Protein AF-A0A914INT1-F1 (afdb_monomer_lite)

Sequence (136 aa):
SSFSVGFLHENLLENDQFYKEHLGKRVIKNFSSKNISEGKGFLSYVYRCVFTFNDCPDEYSVILKVPTRQCLDEAQNKADNFDFDLNDESFERLHEYESYFYNTIAPLLDIKLPKVYKTMPWIINQKEGCILMEDL

Radius of gyration: 16.31 Å; chains: 1; bounding box: 46×32×41 Å

Secondary structure (DSSP, 8-state):
----HHHHHHHHHHH-HHHHHHTTTSPEEEEEEEE--TTSS-SSEEEEEEEEETTEEEEEEEEEEE--HHHHHHHHHH-TT------HHHHHHHHHHHHHIIIIIGGG--S--PPEEEEE--BTTTB--EEEEE--

pLDDT: mean 88.39, std 11.59, range [53.22, 98.25]

Structure (mmCIF, N/CA/C/O backbone):
data_AF-A0A914INT1-F1
#
_entry.id   AF-A0A914INT1-F1
#
loop_
_atom_site.group_PDB
_atom_site.id
_atom_site.type_symbol
_atom_site.label_atom_id
_atom_site.label_alt_id
_atom_site.label_comp_id
_atom_site.label_asym_id
_atom_site.label_entity_id
_atom_site.label_seq_id
_atom_site.pdbx_PDB_ins_code
_atom_site.Cartn_x
_atom_site.Cartn_y
_atom_site.Cartn_z
_atom_site.occupancy
_atom_site.B_iso_or_equiv
_atom_site.auth_seq_id
_atom_site.auth_comp_id
_atom_site.auth_asym_id
_atom_site.auth_atom_id
_atom_site.pdbx_PDB_model_num
ATOM 1 N N . SER A 1 1 ? 6.726 10.931 -2.103 1.00 60.53 1 SER A N 1
ATOM 2 C CA . SER A 1 1 ? 5.754 9.844 -2.274 1.00 60.53 1 SER A CA 1
ATOM 3 C C . SER A 1 1 ? 4.388 10.459 -2.469 1.00 60.53 1 SER A C 1
ATOM 5 O O . SER A 1 1 ? 4.001 11.312 -1.672 1.00 60.53 1 SER A O 1
ATOM 7 N N . SER A 1 2 ? 3.690 10.052 -3.524 1.00 78.31 2 SER A N 1
ATOM 8 C CA . SER A 1 2 ? 2.296 10.422 -3.792 1.00 78.31 2 SER A CA 1
ATOM 9 C C . SER A 1 2 ? 1.297 9.726 -2.854 1.00 78.31 2 SER A C 1
ATOM 11 O O . SER A 1 2 ? 0.110 10.048 -2.872 1.00 78.31 2 SER A O 1
ATOM 13 N N . PHE A 1 3 ? 1.762 8.801 -2.008 1.00 92.62 3 PHE A N 1
ATOM 14 C CA . PHE A 1 3 ? 0.936 8.035 -1.078 1.00 92.62 3 PHE A CA 1
ATOM 15 C C . PHE A 1 3 ? 0.931 8.685 0.311 1.00 92.62 3 PHE A C 1
ATOM 17 O O . PHE A 1 3 ? 1.892 8.576 1.074 1.00 92.62 3 PHE A O 1
ATOM 24 N N . SER A 1 4 ? -0.155 9.391 0.630 1.00 94.31 4 SER A N 1
ATOM 25 C CA . SER A 1 4 ? -0.375 10.057 1.918 1.00 94.31 4 SER A CA 1
ATOM 26 C C . SER A 1 4 ? -1.198 9.198 2.888 1.00 94.31 4 SER A C 1
ATOM 28 O O . SER A 1 4 ? -1.796 8.193 2.506 1.00 94.31 4 SER A O 1
ATOM 30 N N . VAL A 1 5 ? -1.304 9.629 4.149 1.00 95.06 5 VAL A N 1
ATOM 31 C CA . VAL A 1 5 ? -2.239 9.021 5.117 1.00 95.06 5 VAL A CA 1
ATOM 32 C C . VAL A 1 5 ? -3.681 9.072 4.604 1.00 95.06 5 VAL A C 1
ATOM 34 O O . VAL A 1 5 ? -4.414 8.102 4.765 1.00 95.06 5 VAL A O 1
ATOM 37 N N . GLY A 1 6 ? -4.068 10.172 3.945 1.00 95.56 6 GLY A N 1
ATOM 38 C CA . GLY A 1 6 ? -5.387 10.319 3.324 1.00 95.56 6 GLY A CA 1
ATOM 39 C C . GLY A 1 6 ? -5.619 9.293 2.217 1.00 95.56 6 GLY A C 1
ATOM 40 O O . GLY A 1 6 ? -6.642 8.621 2.222 1.00 95.56 6 GLY A O 1
ATOM 41 N N . PHE A 1 7 ? -4.621 9.079 1.351 1.00 96.25 7 PHE A N 1
ATOM 42 C CA . PHE A 1 7 ? -4.681 8.040 0.320 1.00 96.25 7 PHE A CA 1
ATOM 43 C C . PHE A 1 7 ? -4.936 6.651 0.922 1.00 96.25 7 PHE A C 1
ATOM 45 O O . PHE A 1 7 ? -5.801 5.917 0.445 1.00 96.25 7 PHE A O 1
ATOM 52 N N . LEU A 1 8 ? -4.204 6.287 1.980 1.00 97.38 8 LEU A N 1
ATOM 53 C CA . LEU A 1 8 ? -4.401 5.004 2.656 1.00 97.38 8 LEU A CA 1
ATOM 54 C C . LEU A 1 8 ? -5.798 4.923 3.277 1.00 97.38 8 LEU A C 1
ATOM 56 O O . LEU A 1 8 ? -6.507 3.946 3.065 1.00 97.38 8 LEU A O 1
ATOM 60 N N . HIS A 1 9 ? -6.207 5.965 3.999 1.00 96.19 9 HIS A N 1
ATOM 61 C CA . HIS A 1 9 ? -7.505 6.037 4.659 1.00 96.19 9 HIS A CA 1
ATOM 62 C C . HIS A 1 9 ? -8.673 5.872 3.677 1.00 96.19 9 HIS A C 1
ATOM 64 O O . HIS A 1 9 ? -9.563 5.062 3.923 1.00 96.19 9 HIS A O 1
ATOM 70 N N . GLU A 1 10 ? -8.649 6.581 2.548 1.00 96.50 10 GLU A N 1
ATOM 71 C CA . GLU A 1 10 ? -9.683 6.509 1.511 1.00 96.50 10 GLU A CA 1
ATOM 72 C C . GLU A 1 10 ? -9.770 5.112 0.883 1.00 96.50 10 GLU A C 1
ATOM 74 O O . GLU A 1 10 ? -10.858 4.546 0.781 1.00 96.50 10 GLU A O 1
ATOM 79 N N . ASN A 1 11 ? -8.630 4.512 0.520 1.00 97.56 11 ASN A N 1
ATOM 80 C CA . ASN A 1 11 ? -8.630 3.181 -0.089 1.00 97.56 11 ASN A CA 1
ATOM 81 C C . ASN A 1 11 ? -9.035 2.087 0.911 1.00 97.56 11 ASN A C 1
ATOM 83 O O . ASN A 1 11 ? -9.696 1.128 0.514 1.00 97.56 11 ASN A O 1
ATOM 87 N N . LEU A 1 12 ? -8.691 2.223 2.196 1.00 97.56 12 LEU A N 1
ATOM 88 C CA . LEU A 1 12 ? -9.132 1.297 3.243 1.00 97.56 12 LEU A CA 1
ATOM 89 C C . LEU A 1 12 ? -10.625 1.448 3.548 1.00 97.56 12 LEU A C 1
ATOM 91 O O . LEU A 1 12 ? -11.316 0.450 3.708 1.00 97.56 12 LEU A O 1
ATOM 95 N N . LEU A 1 13 ? -11.152 2.675 3.563 1.00 96.75 13 LEU A N 1
ATOM 96 C CA . LEU A 1 13 ? -12.590 2.930 3.689 1.00 96.75 13 LEU A CA 1
ATOM 97 C C . LEU A 1 13 ? -13.412 2.288 2.566 1.00 96.75 13 LEU A C 1
ATOM 99 O O . LEU A 1 13 ? -14.539 1.843 2.798 1.00 96.75 13 LEU A O 1
ATOM 103 N N . GLU A 1 14 ? -12.873 2.282 1.350 1.00 97.12 14 GLU A N 1
ATOM 104 C CA . GLU A 1 14 ? -13.535 1.714 0.180 1.00 97.12 14 GLU A CA 1
ATOM 105 C C . GLU A 1 14 ? -13.416 0.182 0.137 1.00 97.12 14 GLU A C 1
ATOM 107 O O . GLU A 1 14 ? -14.411 -0.490 -0.139 1.00 97.12 14 GLU A O 1
ATOM 112 N N . ASN A 1 15 ? -12.236 -0.371 0.450 1.00 97.12 15 ASN A N 1
ATOM 113 C CA . ASN A 1 15 ? -11.888 -1.761 0.123 1.00 97.12 15 ASN A CA 1
ATOM 114 C C . ASN A 1 15 ? -11.672 -2.679 1.344 1.00 97.12 15 ASN A C 1
ATOM 116 O O . ASN A 1 15 ? -11.613 -3.905 1.191 1.00 97.12 15 ASN A O 1
ATOM 120 N N . ASP A 1 16 ? -11.588 -2.140 2.567 1.00 96.81 16 ASP A N 1
ATOM 121 C CA . ASP A 1 16 ? -11.542 -2.945 3.788 1.00 96.81 16 ASP A CA 1
ATOM 122 C C . ASP A 1 16 ? -12.802 -2.819 4.648 1.00 96.81 16 ASP A C 1
ATOM 124 O O . ASP A 1 16 ? -13.023 -1.822 5.332 1.00 96.81 16 ASP A O 1
ATOM 128 N N . GLN A 1 17 ? -13.616 -3.878 4.662 1.00 96.00 17 GLN A N 1
ATOM 129 C CA . GLN A 1 17 ? -14.864 -3.912 5.419 1.00 96.00 17 GLN A CA 1
ATOM 130 C C . GLN A 1 17 ? -14.630 -3.736 6.922 1.00 96.00 17 GLN A C 1
ATOM 132 O O . GLN A 1 17 ? -15.359 -2.977 7.561 1.00 96.00 17 GLN A O 1
ATOM 137 N N . PHE A 1 18 ? -13.596 -4.379 7.477 1.00 94.56 18 PHE A N 1
ATOM 138 C CA . PHE A 1 18 ? -13.284 -4.240 8.895 1.00 94.56 18 PHE A CA 1
ATOM 139 C C . PHE A 1 18 ? -12.937 -2.787 9.221 1.00 94.56 18 PHE A C 1
ATOM 141 O O . PHE A 1 18 ? -13.573 -2.192 10.095 1.00 94.56 18 PHE A O 1
ATOM 148 N N . TYR A 1 19 ? -11.997 -2.196 8.473 1.00 95.75 19 TYR A N 1
ATOM 149 C CA . TYR A 1 19 ? -11.642 -0.791 8.625 1.00 95.75 19 TYR A CA 1
ATOM 150 C C . TYR A 1 19 ? -12.869 0.111 8.498 1.00 95.75 19 TYR A C 1
ATOM 152 O O . TYR A 1 19 ? -13.126 0.920 9.384 1.00 95.75 19 TYR A O 1
ATOM 160 N N . LYS A 1 20 ? -13.673 -0.052 7.446 1.00 96.00 20 LYS A N 1
ATOM 161 C CA . LYS A 1 20 ? -14.868 0.756 7.181 1.00 96.00 20 LYS A CA 1
ATOM 162 C C . LYS A 1 20 ? -15.873 0.740 8.332 1.00 96.00 20 LYS A C 1
ATOM 164 O O . LYS A 1 20 ? -16.399 1.792 8.698 1.00 96.00 20 LYS A O 1
ATOM 169 N N . GLU A 1 21 ? -16.151 -0.433 8.887 1.00 95.19 21 GLU A N 1
ATOM 170 C CA . GLU A 1 21 ? -17.150 -0.610 9.942 1.00 95.19 21 GLU A CA 1
ATOM 171 C C . GLU A 1 21 ? -16.643 -0.161 11.314 1.00 95.19 21 GLU A C 1
ATOM 173 O O . GLU A 1 21 ? -17.390 0.460 12.073 1.00 95.19 21 GLU A O 1
ATOM 178 N N . HIS A 1 22 ? -15.375 -0.436 11.624 1.00 92.94 22 HIS A N 1
ATOM 179 C CA . HIS A 1 22 ? -14.866 -0.326 12.989 1.00 92.94 22 HIS A CA 1
ATOM 180 C C . HIS A 1 22 ? -13.980 0.896 13.211 1.00 92.94 22 HIS A C 1
ATOM 182 O O . HIS A 1 22 ? -13.951 1.417 14.326 1.00 92.94 22 HIS A O 1
ATOM 188 N N . LEU A 1 23 ? -13.267 1.368 12.186 1.00 93.62 23 LEU A N 1
ATOM 189 C CA . LEU A 1 23 ? -12.175 2.339 12.327 1.00 93.62 23 LEU A CA 1
ATOM 190 C C . LEU A 1 23 ? -12.341 3.589 11.457 1.00 93.62 23 LEU A C 1
ATOM 192 O O . LEU A 1 23 ? -11.929 4.673 11.855 1.00 93.62 23 LEU A O 1
ATOM 196 N N . GLY A 1 24 ? -12.993 3.476 10.305 1.00 90.81 24 GLY A N 1
ATOM 197 C CA . GLY A 1 24 ? -13.009 4.490 9.256 1.00 90.81 24 GLY A CA 1
ATOM 198 C C . GLY A 1 24 ? -13.692 5.807 9.626 1.00 90.81 24 GLY A C 1
ATOM 199 O O . GLY A 1 24 ? -13.465 6.821 8.979 1.00 90.81 24 GLY A O 1
ATOM 200 N N . LYS A 1 25 ? -14.509 5.813 10.684 1.00 92.69 25 LYS A N 1
ATOM 201 C CA . LYS A 1 25 ? -15.150 7.024 11.227 1.00 92.69 25 LYS A CA 1
ATOM 202 C C . LYS A 1 25 ? -14.424 7.597 12.445 1.00 92.69 25 LYS A C 1
ATOM 204 O O . LYS A 1 25 ? -14.842 8.625 12.973 1.00 92.69 25 LYS A O 1
ATOM 209 N N . ARG A 1 26 ? -13.390 6.916 12.939 1.00 93.69 26 ARG A N 1
ATOM 210 C CA . ARG A 1 26 ? -12.651 7.328 14.132 1.00 93.69 26 ARG A CA 1
ATOM 211 C C . ARG A 1 26 ? -11.600 8.363 13.769 1.00 93.69 26 ARG A C 1
ATOM 213 O O . ARG A 1 26 ? -11.024 8.342 12.684 1.00 93.69 26 ARG A O 1
ATOM 220 N N . VAL A 1 27 ? -11.301 9.237 14.723 1.00 93.88 27 VAL A N 1
ATOM 221 C CA . VAL A 1 27 ? -10.214 10.206 14.578 1.00 93.88 27 VAL A CA 1
ATOM 222 C C . VAL A 1 27 ? -8.880 9.481 14.739 1.00 93.88 27 VAL A C 1
ATOM 224 O O . VAL A 1 27 ? -8.612 8.887 15.788 1.00 93.88 27 VAL A O 1
ATOM 227 N N . ILE A 1 28 ? -8.049 9.540 13.696 1.00 94.88 28 ILE A N 1
ATOM 228 C CA . ILE A 1 28 ? -6.666 9.057 13.738 1.00 94.88 28 ILE A CA 1
ATOM 229 C C . ILE A 1 28 ? -5.904 9.916 14.752 1.00 94.88 28 ILE A C 1
ATOM 231 O O . ILE A 1 28 ? -5.812 11.133 14.607 1.00 94.88 28 ILE A O 1
ATOM 235 N N . LYS A 1 29 ? -5.366 9.266 15.782 1.00 95.56 29 LYS A N 1
ATOM 236 C CA . LYS A 1 29 ? -4.554 9.886 16.831 1.00 95.56 29 LYS A CA 1
ATOM 237 C C . LYS A 1 29 ? -3.120 10.084 16.367 1.00 95.56 29 LYS A C 1
ATOM 239 O O . LYS A 1 29 ? -2.543 11.151 16.549 1.00 95.56 29 LYS A O 1
ATOM 244 N N . ASN A 1 30 ? -2.543 9.031 15.800 1.00 95.56 30 ASN A N 1
ATOM 245 C CA . ASN A 1 30 ? -1.187 9.031 15.281 1.00 95.56 30 ASN A CA 1
ATOM 246 C C . ASN A 1 30 ? -1.089 8.096 14.075 1.00 95.56 30 ASN A C 1
ATOM 248 O O . ASN A 1 30 ? -1.799 7.090 13.990 1.00 95.56 30 ASN A O 1
ATOM 252 N N . PHE A 1 31 ? -0.168 8.426 13.178 1.00 96.31 31 PHE A N 1
ATOM 253 C CA . PHE A 1 31 ? 0.206 7.613 12.034 1.00 96.31 31 PHE A CA 1
ATOM 254 C C . PHE A 1 31 ? 1.722 7.477 12.002 1.00 96.31 31 PHE A C 1
ATOM 256 O O . PHE A 1 31 ? 2.446 8.458 12.171 1.0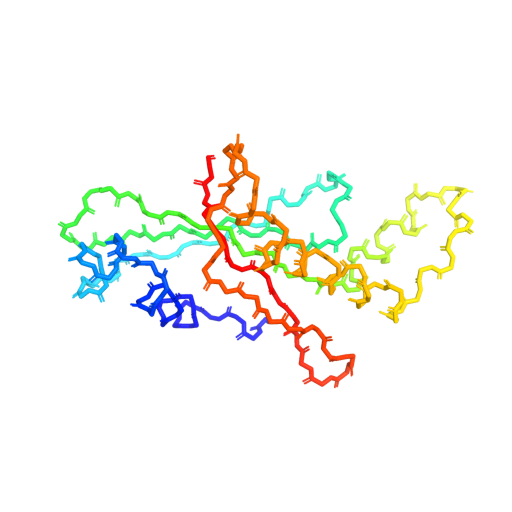0 96.31 31 PHE A O 1
ATOM 263 N N . SER A 1 32 ? 2.206 6.269 11.740 1.00 96.50 32 SER A N 1
ATOM 264 C CA . SER A 1 32 ? 3.622 6.038 11.484 1.00 96.50 32 SER A CA 1
ATOM 265 C C . SER A 1 32 ? 3.811 5.133 10.277 1.00 96.50 32 SER A C 1
ATOM 267 O O . SER A 1 32 ? 2.985 4.270 9.988 1.00 96.50 32 SER A O 1
ATOM 269 N N . SER A 1 33 ? 4.913 5.332 9.562 1.00 95.75 33 SER A N 1
ATOM 270 C CA . SER A 1 33 ? 5.326 4.463 8.467 1.00 95.75 33 SER A CA 1
ATOM 271 C C . SER A 1 33 ? 6.797 4.124 8.624 1.00 95.75 33 SER A C 1
ATOM 273 O O . SER A 1 33 ? 7.628 5.030 8.719 1.00 95.75 33 SER A O 1
ATOM 275 N N . LYS A 1 34 ? 7.130 2.834 8.607 1.00 94.69 34 LYS A N 1
ATOM 276 C CA . LYS A 1 34 ? 8.514 2.355 8.619 1.00 94.69 34 LYS A CA 1
ATOM 277 C C . LYS A 1 34 ? 8.795 1.586 7.333 1.00 94.69 34 LYS A C 1
ATOM 279 O O . LYS A 1 34 ? 8.061 0.655 7.014 1.00 94.69 34 LYS A O 1
ATOM 284 N N . ASN A 1 35 ? 9.863 1.948 6.619 1.00 92.00 35 ASN A N 1
ATOM 285 C CA . ASN A 1 35 ? 10.370 1.109 5.535 1.00 92.00 35 ASN A CA 1
ATOM 286 C C . ASN A 1 35 ? 10.994 -0.160 6.139 1.00 92.00 35 ASN A C 1
ATOM 288 O O . ASN A 1 35 ? 11.893 -0.067 6.973 1.00 92.00 35 ASN A O 1
ATOM 292 N N . ILE A 1 36 ? 10.488 -1.324 5.742 1.00 91.94 36 ILE A N 1
ATOM 293 C CA . ILE A 1 36 ? 10.904 -2.652 6.207 1.00 91.94 36 ILE A CA 1
ATOM 294 C C . ILE A 1 36 ? 11.535 -3.491 5.084 1.00 91.94 36 ILE A C 1
ATOM 296 O O . ILE A 1 36 ? 11.723 -4.699 5.256 1.00 91.94 36 ILE A O 1
ATOM 300 N N . SER A 1 37 ? 11.867 -2.874 3.941 1.00 85.56 37 SER A N 1
ATOM 301 C CA . SER A 1 37 ? 12.510 -3.568 2.820 1.00 85.56 37 SER A CA 1
ATOM 302 C C . SER A 1 37 ? 13.922 -4.065 3.163 1.00 85.56 37 SER A C 1
ATOM 304 O O . SER A 1 37 ? 14.297 -5.126 2.675 1.00 85.56 37 SER A O 1
ATOM 306 N N . GLU A 1 38 ? 14.673 -3.331 4.003 1.00 69.44 38 GLU A N 1
ATOM 307 C CA . GLU A 1 38 ? 15.967 -3.663 4.652 1.00 69.44 38 GLU A CA 1
ATOM 308 C C . GLU A 1 38 ? 16.890 -4.645 3.880 1.00 69.4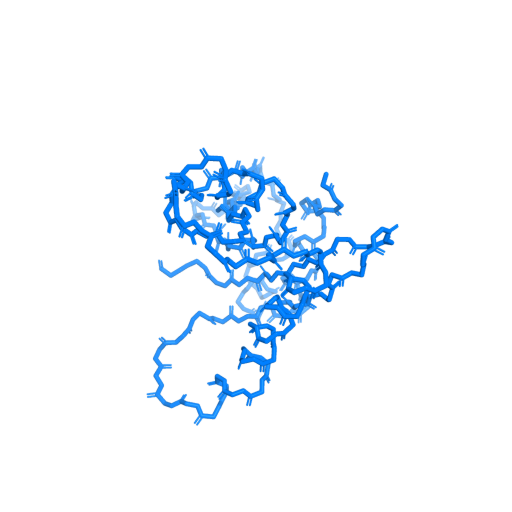4 38 GLU A C 1
ATOM 310 O O . GLU A 1 38 ? 17.471 -5.559 4.460 1.00 69.44 38 GLU A O 1
ATOM 315 N N . GLY A 1 39 ? 17.042 -4.492 2.558 1.00 59.50 39 GLY A N 1
ATOM 316 C CA . GLY A 1 39 ? 17.920 -5.349 1.747 1.00 59.50 39 GLY A CA 1
ATOM 317 C C . GLY A 1 39 ? 17.461 -6.804 1.578 1.00 59.50 39 GLY A C 1
ATOM 318 O O . GLY A 1 39 ? 18.250 -7.639 1.146 1.00 59.50 39 GLY A O 1
ATOM 319 N N . LYS A 1 40 ? 16.193 -7.122 1.861 1.00 66.12 40 LYS A N 1
ATOM 320 C CA . LYS A 1 40 ? 15.610 -8.474 1.767 1.00 66.12 40 LYS A CA 1
ATOM 321 C C . LYS A 1 40 ? 15.278 -8.915 0.330 1.00 66.12 40 LYS A C 1
ATOM 323 O O . LYS A 1 40 ? 14.397 -9.742 0.126 1.00 66.12 40 LYS A O 1
ATOM 328 N N . GLY A 1 41 ? 15.948 -8.342 -0.671 1.00 61.97 41 GLY A N 1
ATOM 329 C CA . GLY A 1 41 ? 15.742 -8.686 -2.083 1.00 61.97 41 GLY A CA 1
ATOM 330 C C . GLY A 1 41 ? 14.415 -8.204 -2.677 1.00 61.97 41 GLY A C 1
ATOM 331 O O . GLY A 1 41 ? 14.003 -8.694 -3.724 1.00 61.97 41 GLY A O 1
ATOM 332 N N . PHE A 1 42 ? 13.730 -7.254 -2.034 1.00 68.06 42 PHE A N 1
ATOM 333 C CA . PHE A 1 42 ? 12.524 -6.666 -2.607 1.00 68.06 42 PHE A CA 1
ATOM 334 C C . PHE A 1 42 ? 12.876 -5.664 -3.705 1.00 68.06 42 PHE A C 1
ATOM 336 O O . PHE A 1 42 ? 13.563 -4.674 -3.463 1.00 68.06 42 PHE A O 1
ATOM 343 N N . LEU A 1 43 ? 12.302 -5.869 -4.888 1.00 81.44 43 LEU A N 1
ATOM 344 C CA . LEU A 1 43 ? 12.265 -4.891 -5.978 1.00 81.44 43 LEU A CA 1
ATOM 345 C C . LEU A 1 43 ? 11.176 -3.832 -5.720 1.00 81.44 43 LEU A C 1
ATOM 347 O O . LEU A 1 43 ? 10.382 -3.487 -6.585 1.00 81.44 43 LEU A O 1
ATOM 351 N N . SER A 1 44 ? 11.047 -3.379 -4.477 1.00 87.94 44 SER A N 1
ATOM 352 C CA . SER A 1 44 ? 10.067 -2.388 -4.031 1.00 87.94 44 SER A CA 1
ATOM 353 C C . SER A 1 44 ? 10.440 -1.910 -2.636 1.00 87.94 44 SER A C 1
ATOM 355 O O . SER A 1 44 ? 10.933 -2.689 -1.813 1.00 87.94 44 SER A O 1
ATOM 357 N N . TYR A 1 45 ? 10.113 -0.662 -2.318 1.00 90.69 45 TYR A N 1
ATOM 358 C CA . TYR A 1 45 ? 10.029 -0.259 -0.923 1.00 90.69 45 TYR A CA 1
ATOM 359 C C . TYR A 1 45 ? 8.760 -0.822 -0.309 1.00 90.69 45 TYR A C 1
ATOM 361 O O . TYR A 1 45 ? 7.684 -0.764 -0.899 1.00 90.69 45 TYR A O 1
ATOM 369 N N . VAL A 1 46 ? 8.906 -1.400 0.877 1.00 93.44 46 VAL A N 1
ATOM 370 C CA . VAL A 1 46 ? 7.817 -2.035 1.609 1.00 93.44 46 VAL A CA 1
ATOM 371 C C . VAL A 1 46 ? 7.663 -1.253 2.893 1.00 93.44 46 VAL A C 1
ATOM 373 O O . VAL A 1 46 ? 8.532 -1.302 3.758 1.00 93.44 46 VAL A O 1
ATOM 376 N N . TYR A 1 47 ? 6.584 -0.494 3.006 1.00 95.00 47 TYR A N 1
ATOM 377 C CA . TYR A 1 47 ? 6.294 0.297 4.188 1.00 95.00 47 TYR A CA 1
ATOM 378 C C . TYR A 1 47 ? 5.261 -0.420 5.039 1.00 95.00 47 TYR A C 1
ATOM 380 O O . TYR A 1 47 ? 4.167 -0.718 4.567 1.00 95.00 47 TYR A O 1
ATOM 388 N N . ARG A 1 48 ? 5.591 -0.640 6.311 1.00 96.88 48 ARG A N 1
ATOM 389 C CA . ARG A 1 48 ? 4.593 -0.959 7.328 1.00 96.88 48 ARG A CA 1
ATOM 390 C C . ARG A 1 48 ? 4.001 0.349 7.832 1.00 96.88 48 ARG A C 1
ATOM 392 O O . ARG A 1 48 ? 4.721 1.164 8.414 1.00 96.88 48 ARG A O 1
ATOM 399 N N . CYS A 1 49 ? 2.720 0.556 7.571 1.00 97.88 49 CYS A N 1
ATOM 400 C CA . CYS A 1 49 ? 1.965 1.741 7.954 1.00 97.88 49 CYS A CA 1
ATOM 401 C C . CYS A 1 49 ? 1.060 1.391 9.132 1.00 97.88 49 CYS A C 1
ATOM 403 O O . CYS A 1 49 ? 0.270 0.459 9.031 1.00 97.88 49 CYS A O 1
ATOM 405 N N . VAL A 1 50 ? 1.168 2.129 10.234 1.00 97.75 50 VAL A N 1
ATOM 406 C CA . VAL A 1 50 ? 0.454 1.851 11.485 1.00 97.75 50 VAL A CA 1
ATOM 407 C C . VAL A 1 50 ? -0.392 3.057 11.873 1.00 97.75 50 VAL A C 1
ATOM 409 O O . VAL A 1 50 ? 0.111 4.180 11.973 1.00 97.75 50 VAL A O 1
ATOM 412 N N . PHE A 1 51 ? -1.675 2.804 12.110 1.00 96.88 51 PHE A N 1
ATOM 413 C CA . PHE A 1 51 ? -2.671 3.759 12.568 1.00 96.88 51 PHE A CA 1
ATOM 414 C C . PHE A 1 51 ? -3.013 3.490 14.031 1.00 96.88 51 PHE A C 1
ATOM 416 O O . PHE A 1 51 ? -3.232 2.349 14.433 1.00 96.88 51 PHE A O 1
ATOM 423 N N . THR A 1 52 ? -3.139 4.563 14.804 1.00 96.19 52 THR A N 1
ATOM 424 C CA . THR A 1 52 ? -3.776 4.545 16.128 1.00 96.19 52 THR A CA 1
ATOM 425 C C . THR A 1 52 ? -4.921 5.539 16.137 1.00 96.19 52 THR A C 1
ATOM 427 O O . THR A 1 52 ? -4.884 6.546 15.425 1.00 96.19 52 THR A O 1
ATOM 430 N N . PHE A 1 53 ? -5.932 5.290 16.962 1.00 95.12 53 PHE A N 1
ATOM 431 C CA . PHE A 1 53 ? -7.140 6.110 17.019 1.00 95.12 53 PHE A CA 1
ATOM 432 C C . PHE A 1 53 ? -7.371 6.614 18.443 1.00 95.12 53 PHE A C 1
ATOM 434 O O . PHE A 1 53 ? -6.918 6.002 19.405 1.00 95.12 53 PHE A O 1
ATOM 441 N N . ASN A 1 54 ? -8.059 7.747 18.593 1.00 91.50 54 ASN A N 1
ATOM 442 C CA . ASN A 1 54 ? -8.270 8.346 19.919 1.00 91.50 54 ASN A CA 1
ATOM 443 C C . ASN A 1 54 ? -9.060 7.427 20.864 1.00 91.50 54 ASN A C 1
ATOM 445 O O . ASN A 1 54 ? -8.724 7.329 22.041 1.00 91.50 54 ASN A O 1
ATOM 449 N N . ASP A 1 55 ? -10.052 6.719 20.323 1.00 90.38 55 ASP A N 1
ATOM 450 C CA . ASP A 1 55 ? -11.011 5.916 21.092 1.00 90.38 55 ASP A CA 1
ATOM 451 C C . ASP A 1 55 ? -10.816 4.401 20.893 1.00 90.38 55 ASP A C 1
ATOM 453 O O . ASP A 1 55 ? -11.744 3.616 21.099 1.00 90.38 55 ASP A O 1
ATOM 457 N N . CYS A 1 56 ? -9.644 3.982 20.403 1.00 85.62 56 CYS A N 1
ATOM 458 C CA . CYS A 1 56 ? -9.300 2.579 20.168 1.00 85.62 56 CYS A CA 1
ATOM 459 C C . CYS A 1 56 ? -7.871 2.326 20.663 1.00 85.62 56 CYS A C 1
ATOM 461 O O . CYS A 1 56 ? -6.954 2.975 20.154 1.00 85.62 56 CYS A O 1
ATOM 463 N N . PRO A 1 57 ? -7.663 1.426 21.640 1.00 80.94 57 PRO A N 1
ATOM 464 C CA . PRO A 1 57 ? -6.316 1.080 22.084 1.00 80.94 57 PRO A CA 1
ATOM 465 C C . PRO A 1 57 ? -5.562 0.257 21.034 1.00 80.94 57 PRO A C 1
ATOM 467 O O . PRO A 1 57 ? -4.335 0.287 21.022 1.00 80.94 57 PRO A O 1
ATOM 470 N N . ASP A 1 58 ? -6.287 -0.445 20.160 1.00 87.12 58 ASP A N 1
ATOM 471 C CA . ASP A 1 58 ? -5.693 -1.335 19.171 1.00 87.12 58 ASP A CA 1
ATOM 472 C C . ASP A 1 58 ? -5.100 -0.554 17.997 1.00 87.12 58 ASP A C 1
ATOM 474 O O . ASP A 1 58 ? -5.707 0.381 17.456 1.00 87.12 58 ASP A O 1
ATOM 478 N N . GLU A 1 59 ? -3.905 -0.976 17.597 1.00 94.06 59 GLU A N 1
ATOM 479 C CA . GLU A 1 59 ? -3.251 -0.526 16.378 1.00 94.06 59 GLU A CA 1
ATOM 480 C C . GLU A 1 59 ? -3.856 -1.243 15.169 1.00 94.06 59 GLU A C 1
ATOM 482 O O . GLU A 1 59 ? -4.156 -2.436 15.216 1.00 94.06 59 GLU A O 1
ATOM 487 N N . TYR A 1 60 ? -3.998 -0.522 14.062 1.00 96.12 60 TYR A N 1
ATOM 488 C CA . TYR A 1 60 ? -4.330 -1.115 12.771 1.00 96.12 60 TYR A CA 1
ATOM 489 C C . TYR A 1 60 ? -3.164 -0.889 11.823 1.00 96.12 60 TYR A C 1
ATOM 491 O O . TYR A 1 60 ? -2.736 0.254 11.640 1.00 96.12 60 TYR A O 1
ATOM 499 N N . SER A 1 61 ? -2.641 -1.954 11.225 1.00 97.50 61 SER A N 1
ATOM 500 C CA . SER A 1 61 ? -1.490 -1.870 10.336 1.00 97.50 61 SER A CA 1
ATOM 501 C C . SER A 1 61 ? -1.764 -2.463 8.962 1.00 97.50 61 SER A C 1
ATOM 503 O O . SER A 1 61 ? -2.576 -3.368 8.789 1.00 97.50 61 SER A O 1
ATOM 505 N N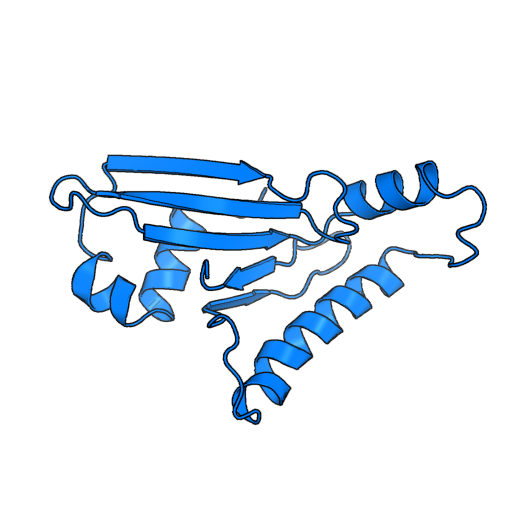 . VAL A 1 62 ? -1.094 -1.891 7.965 1.00 98.25 62 VAL A N 1
ATOM 506 C CA . VAL A 1 62 ? -1.163 -2.294 6.558 1.00 98.25 62 VAL A CA 1
ATOM 507 C C . VAL A 1 62 ? 0.220 -2.218 5.933 1.00 98.25 62 VAL A C 1
ATOM 509 O O . VAL A 1 62 ? 1.088 -1.469 6.396 1.00 98.25 62 VAL A O 1
ATOM 512 N N . ILE A 1 63 ? 0.409 -2.955 4.844 1.00 97.69 63 ILE A N 1
ATOM 513 C CA . ILE A 1 63 ? 1.614 -2.898 4.028 1.00 97.69 63 ILE A CA 1
ATOM 514 C C . ILE A 1 63 ? 1.340 -2.083 2.768 1.00 97.69 63 ILE A C 1
ATOM 516 O O . ILE A 1 63 ? 0.427 -2.380 1.998 1.00 97.69 63 ILE A O 1
ATOM 520 N N . LEU A 1 64 ? 2.175 -1.073 2.532 1.00 96.88 64 LEU A N 1
ATOM 521 C CA . LEU A 1 64 ? 2.243 -0.342 1.273 1.00 96.88 64 LEU A CA 1
ATOM 522 C C . LEU A 1 64 ? 3.540 -0.720 0.553 1.00 96.88 64 LEU A C 1
ATOM 524 O O . LEU A 1 64 ? 4.630 -0.320 0.967 1.00 96.88 64 LEU A O 1
ATOM 528 N N . LYS A 1 65 ? 3.425 -1.473 -0.540 1.00 94.69 65 LYS A N 1
ATOM 529 C CA . LYS A 1 65 ? 4.534 -1.749 -1.458 1.00 94.69 65 LYS A CA 1
ATOM 530 C C . LYS A 1 65 ? 4.555 -0.702 -2.563 1.00 94.69 65 LYS A C 1
ATOM 532 O O . LYS A 1 65 ? 3.535 -0.483 -3.214 1.00 94.69 65 LYS A O 1
ATOM 537 N N . VAL A 1 66 ? 5.707 -0.081 -2.785 1.00 92.75 66 VAL A N 1
ATOM 538 C CA . VAL A 1 66 ? 5.921 0.929 -3.825 1.00 92.75 66 VAL A CA 1
ATOM 539 C C . VAL A 1 66 ? 7.083 0.481 -4.718 1.00 92.75 66 VAL A C 1
ATOM 541 O O . VAL A 1 66 ? 8.217 0.424 -4.222 1.00 92.75 66 VAL A O 1
ATOM 544 N N . PRO A 1 67 ? 6.849 0.153 -6.006 1.00 89.50 67 PRO A N 1
ATOM 545 C CA . PRO A 1 67 ? 7.930 -0.050 -6.961 1.00 89.50 67 PRO A CA 1
ATOM 546 C C . PRO A 1 67 ? 8.768 1.228 -7.051 1.00 89.50 67 PRO A C 1
ATOM 548 O O . PRO A 1 67 ? 8.238 2.329 -7.188 1.00 89.50 67 PRO A O 1
ATOM 551 N N . THR A 1 68 ? 10.087 1.089 -6.948 1.00 82.19 68 THR A N 1
ATOM 552 C CA . THR A 1 68 ? 11.011 2.220 -7.036 1.00 82.19 68 THR A CA 1
ATOM 553 C C . THR A 1 68 ? 12.291 1.812 -7.740 1.00 82.19 68 THR A C 1
ATOM 555 O O . THR A 1 68 ? 12.855 0.748 -7.475 1.00 82.19 68 THR A O 1
ATOM 558 N N . ARG A 1 69 ? 12.790 2.716 -8.584 1.00 75.38 69 ARG A N 1
ATOM 559 C CA . ARG A 1 69 ? 14.089 2.592 -9.243 1.00 75.38 69 ARG A CA 1
ATOM 560 C C . ARG A 1 69 ? 15.249 2.534 -8.247 1.00 75.38 69 ARG A C 1
ATOM 562 O O . ARG A 1 69 ? 16.252 1.898 -8.520 1.00 75.38 69 ARG A O 1
ATOM 569 N N . GLN A 1 70 ? 15.092 3.095 -7.049 1.00 78.19 70 GLN A N 1
ATOM 570 C CA . GLN A 1 70 ? 16.137 3.021 -6.023 1.00 78.19 70 GLN A CA 1
ATOM 571 C C . GLN A 1 70 ? 16.435 1.573 -5.608 1.00 78.19 70 GLN A C 1
ATOM 573 O O . GLN A 1 70 ? 17.592 1.223 -5.412 1.00 78.19 70 GLN A O 1
ATOM 578 N N . CYS A 1 71 ? 15.422 0.700 -5.551 1.00 75.81 71 CYS A N 1
ATOM 579 C CA . CYS A 1 71 ? 15.638 -0.727 -5.294 1.00 75.81 71 CYS A CA 1
ATOM 580 C C . CYS A 1 71 ? 16.393 -1.411 -6.436 1.00 75.81 71 CYS A C 1
ATOM 582 O O . CYS A 1 71 ? 17.156 -2.341 -6.186 1.00 75.81 71 CYS A O 1
ATOM 584 N N . LEU A 1 72 ? 16.178 -0.960 -7.672 1.00 71.50 72 LEU A N 1
ATOM 585 C CA . LEU A 1 72 ? 16.896 -1.446 -8.842 1.00 71.50 72 LEU A CA 1
ATOM 586 C C . LEU A 1 72 ? 18.368 -1.021 -8.791 1.00 71.50 72 LEU A C 1
ATOM 588 O O . LEU A 1 72 ? 19.246 -1.875 -8.886 1.00 71.50 72 LEU A O 1
ATOM 592 N N . ASP A 1 73 ? 18.629 0.264 -8.551 1.00 73.62 73 ASP A N 1
ATOM 593 C CA . ASP A 1 73 ? 19.986 0.797 -8.432 1.00 73.62 73 ASP A CA 1
ATOM 594 C C . ASP A 1 73 ? 20.738 0.102 -7.277 1.00 73.62 73 ASP A C 1
ATOM 596 O O . ASP A 1 73 ? 21.892 -0.302 -7.413 1.00 73.62 73 ASP A O 1
ATOM 600 N N . GLU A 1 74 ? 20.084 -0.099 -6.127 1.00 74.50 74 GLU A N 1
ATOM 601 C CA . GLU A 1 74 ? 20.653 -0.829 -4.988 1.00 74.50 74 GLU A CA 1
ATOM 602 C C . GLU A 1 74 ? 20.952 -2.302 -5.309 1.00 74.50 74 GLU A C 1
ATOM 604 O O . GLU A 1 74 ? 21.951 -2.838 -4.823 1.00 74.50 74 GLU A O 1
ATOM 609 N N . ALA A 1 75 ? 20.102 -2.965 -6.099 1.00 70.00 75 ALA A N 1
ATOM 610 C CA . ALA A 1 75 ? 20.299 -4.354 -6.504 1.00 70.00 75 ALA A CA 1
ATOM 611 C C . ALA A 1 75 ? 21.454 -4.496 -7.506 1.00 70.00 75 ALA A C 1
ATOM 613 O O . ALA A 1 75 ? 22.307 -5.364 -7.324 1.00 70.00 75 ALA A O 1
ATOM 614 N N . GLN A 1 76 ? 21.527 -3.612 -8.506 1.00 69.69 76 GLN A N 1
ATOM 615 C CA . GLN A 1 76 ? 22.609 -3.580 -9.495 1.00 69.69 76 GLN A CA 1
ATOM 616 C C . GLN A 1 76 ? 23.968 -3.311 -8.839 1.00 69.69 76 GLN A C 1
ATOM 618 O O . GLN A 1 76 ? 24.946 -3.985 -9.142 1.00 69.69 76 GLN A O 1
ATOM 623 N N . ASN A 1 77 ? 24.027 -2.390 -7.873 1.00 69.19 77 ASN A N 1
ATOM 624 C CA . ASN A 1 77 ? 25.273 -2.049 -7.180 1.00 69.19 77 ASN A CA 1
ATOM 625 C C . ASN A 1 77 ? 25.783 -3.140 -6.218 1.00 69.19 77 ASN A C 1
ATOM 627 O O . ASN A 1 77 ? 26.939 -3.088 -5.804 1.00 69.19 77 ASN A O 1
ATOM 631 N N . LYS A 1 78 ? 24.938 -4.096 -5.809 1.00 67.88 78 LYS A N 1
ATOM 632 C CA . LYS A 1 78 ? 25.304 -5.166 -4.858 1.00 67.88 78 LYS A CA 1
ATOM 633 C C . LYS A 1 78 ? 25.645 -6.496 -5.519 1.00 67.88 78 LYS A C 1
ATOM 635 O O . LYS A 1 78 ? 26.076 -7.413 -4.822 1.00 67.88 78 LYS A O 1
ATOM 640 N N . ALA A 1 79 ? 25.418 -6.633 -6.817 1.00 61.38 79 ALA A N 1
ATOM 641 C CA . ALA A 1 79 ? 25.567 -7.899 -7.503 1.00 61.38 79 ALA A CA 1
ATOM 642 C C . ALA A 1 79 ? 26.696 -7.838 -8.531 1.00 61.38 79 ALA A C 1
ATOM 644 O O . ALA A 1 79 ? 26.522 -7.324 -9.629 1.00 61.38 79 ALA A O 1
ATOM 645 N N . ASP A 1 80 ? 27.822 -8.476 -8.201 1.00 56.78 80 ASP A N 1
ATOM 646 C CA . ASP A 1 80 ? 28.985 -8.615 -9.091 1.00 56.78 80 ASP A CA 1
ATOM 647 C C . ASP A 1 80 ? 28.689 -9.423 -10.380 1.00 56.78 80 ASP A C 1
ATOM 649 O O . ASP A 1 80 ? 29.529 -9.477 -11.269 1.00 56.78 80 ASP A O 1
ATOM 653 N N . ASN A 1 81 ? 27.509 -10.056 -10.493 1.00 53.22 81 ASN A N 1
ATOM 654 C CA . ASN A 1 81 ? 27.082 -10.893 -11.628 1.00 53.22 81 ASN A CA 1
ATOM 655 C C . ASN A 1 81 ? 25.566 -10.792 -11.916 1.00 53.22 81 ASN A C 1
ATOM 657 O O . ASN A 1 81 ? 24.912 -11.803 -12.182 1.00 53.22 81 ASN A O 1
ATOM 661 N N . PHE A 1 82 ? 24.958 -9.606 -11.812 1.00 55.91 82 PHE A N 1
ATOM 662 C CA . PHE A 1 82 ? 23.571 -9.437 -12.268 1.00 55.91 82 PHE A CA 1
ATOM 663 C C . PHE A 1 82 ? 23.543 -9.243 -13.789 1.00 55.91 82 PHE A C 1
ATOM 665 O O . PHE A 1 82 ? 23.561 -8.126 -14.290 1.00 55.91 82 PHE A O 1
ATOM 672 N N . ASP A 1 83 ? 23.489 -10.349 -14.530 1.00 53.41 83 ASP A N 1
ATOM 673 C CA . ASP A 1 83 ? 23.424 -10.373 -16.005 1.00 53.41 83 ASP A CA 1
ATOM 674 C C . ASP A 1 83 ? 22.004 -10.083 -16.544 1.00 53.41 83 ASP A C 1
ATOM 676 O O . ASP A 1 83 ? 21.623 -10.469 -17.648 1.00 53.41 83 ASP A O 1
ATOM 680 N N . PHE A 1 84 ? 21.168 -9.451 -15.718 1.00 57.78 84 PHE A N 1
ATOM 681 C CA . PHE A 1 84 ? 19.801 -9.092 -16.058 1.00 57.78 84 PHE A CA 1
ATOM 682 C C . PHE A 1 84 ? 19.755 -7.584 -16.274 1.00 57.78 84 PHE A C 1
ATOM 684 O O . PHE A 1 84 ? 19.869 -6.815 -15.317 1.00 57.78 84 PHE A O 1
ATOM 691 N N . ASP A 1 85 ? 19.582 -7.173 -17.531 1.00 63.22 85 ASP A N 1
ATOM 692 C CA . ASP A 1 85 ? 19.397 -5.775 -17.922 1.00 63.22 85 ASP A CA 1
ATOM 693 C C . ASP A 1 85 ? 17.998 -5.314 -17.476 1.00 63.22 85 ASP A C 1
ATOM 695 O O . ASP A 1 85 ? 17.033 -5.237 -18.239 1.00 63.22 85 ASP A O 1
ATOM 699 N N . LEU A 1 86 ? 17.847 -5.145 -16.162 1.00 69.38 86 LEU A N 1
ATOM 700 C CA . LEU A 1 86 ? 16.635 -4.643 -15.542 1.00 69.38 86 LEU A CA 1
ATOM 70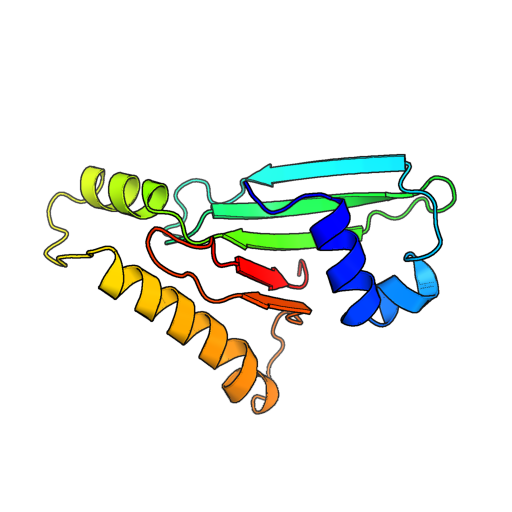1 C C . LEU A 1 86 ? 16.554 -3.148 -15.844 1.00 69.38 86 LEU A C 1
ATOM 703 O O . LEU A 1 86 ? 17.138 -2.321 -15.150 1.00 69.38 86 LEU A O 1
ATOM 707 N N . ASN A 1 87 ? 15.837 -2.818 -16.910 1.00 80.44 87 ASN A N 1
ATOM 708 C CA . ASN A 1 87 ? 15.419 -1.460 -17.222 1.00 80.44 87 ASN A CA 1
ATOM 709 C C . ASN A 1 87 ? 14.065 -1.135 -16.560 1.00 80.44 87 ASN A C 1
ATOM 711 O O . ASN A 1 87 ? 13.398 -2.012 -15.998 1.00 80.44 87 ASN A O 1
ATOM 715 N N . ASP A 1 88 ? 13.648 0.132 -16.640 1.00 81.00 88 ASP A N 1
ATOM 716 C CA . ASP A 1 88 ? 12.385 0.593 -16.045 1.00 81.00 88 ASP A CA 1
ATOM 717 C C . ASP A 1 88 ? 11.173 -0.210 -16.567 1.00 81.00 88 ASP A C 1
ATOM 719 O O . ASP A 1 88 ? 10.299 -0.565 -15.782 1.00 81.00 88 ASP A O 1
ATOM 723 N N . GLU A 1 89 ? 11.151 -0.581 -17.854 1.00 86.31 89 GLU A N 1
ATOM 724 C CA . GLU A 1 89 ? 10.076 -1.380 -18.476 1.00 86.31 89 GLU A CA 1
ATOM 725 C C . GLU A 1 89 ? 9.984 -2.799 -17.899 1.00 86.31 89 GLU A C 1
ATOM 727 O O . GLU A 1 89 ? 8.903 -3.319 -17.619 1.00 86.31 89 GLU A O 1
ATOM 732 N N . SER A 1 90 ? 11.129 -3.448 -17.687 1.00 83.62 90 SER A N 1
ATOM 733 C CA . SER A 1 90 ? 11.174 -4.779 -17.081 1.00 83.62 90 SER A CA 1
ATOM 734 C C . SER A 1 90 ? 10.642 -4.744 -15.653 1.00 83.62 90 SER A C 1
ATOM 736 O O . SER A 1 90 ? 9.961 -5.674 -15.222 1.00 83.62 90 SER A O 1
ATOM 738 N N . PHE A 1 91 ? 10.924 -3.665 -14.929 1.00 83.75 91 PHE A N 1
ATOM 739 C CA . PHE A 1 91 ? 10.506 -3.482 -13.547 1.00 83.75 91 PHE A CA 1
ATOM 740 C C . PHE A 1 91 ? 9.028 -3.086 -13.428 1.00 83.75 91 PHE A C 1
ATOM 742 O O . PHE A 1 91 ? 8.321 -3.611 -12.567 1.00 83.75 91 PHE A O 1
ATOM 749 N N . GLU A 1 92 ? 8.531 -2.241 -14.335 1.00 88.75 92 GLU A N 1
ATOM 750 C CA . GLU A 1 92 ? 7.099 -1.995 -14.526 1.00 88.75 92 GLU A CA 1
ATOM 751 C C . GLU A 1 92 ? 6.351 -3.311 -14.733 1.00 88.75 92 GLU A C 1
ATOM 753 O O . GLU A 1 92 ? 5.402 -3.604 -14.004 1.00 88.75 92 GLU A O 1
ATOM 758 N N . ARG A 1 93 ? 6.833 -4.151 -15.651 1.00 89.38 93 ARG A N 1
ATOM 759 C CA . ARG A 1 93 ? 6.214 -5.442 -15.952 1.00 89.38 93 ARG A CA 1
ATOM 760 C C . ARG A 1 93 ? 6.220 -6.399 -14.757 1.00 89.38 93 ARG A C 1
ATOM 762 O O . ARG A 1 93 ? 5.260 -7.138 -14.565 1.00 89.38 93 ARG A O 1
ATOM 769 N N . LEU A 1 94 ? 7.269 -6.394 -13.929 1.00 89.44 94 LEU A N 1
ATOM 770 C CA . LEU A 1 94 ? 7.300 -7.190 -12.693 1.00 89.44 94 LEU A CA 1
ATOM 771 C C . LEU A 1 94 ? 6.222 -6.738 -11.698 1.00 89.44 94 LEU A C 1
ATOM 773 O O . LEU A 1 94 ? 5.520 -7.578 -11.134 1.00 89.44 94 LEU A O 1
ATOM 777 N N . HIS A 1 95 ? 6.059 -5.426 -11.514 1.00 92.44 95 HIS A N 1
ATOM 778 C CA . HIS A 1 95 ? 4.992 -4.862 -10.680 1.00 92.44 95 HIS A CA 1
ATOM 779 C C . HIS A 1 95 ? 3.595 -5.159 -11.248 1.00 92.44 95 HIS A C 1
ATOM 781 O O . HIS A 1 95 ? 2.659 -5.455 -10.499 1.00 92.44 95 HIS A O 1
ATOM 787 N N . GLU A 1 96 ? 3.448 -5.133 -12.572 1.00 93.38 96 GLU A N 1
ATOM 788 C CA . GLU A 1 96 ? 2.211 -5.515 -13.253 1.00 93.38 96 GLU A CA 1
ATOM 789 C C . GLU A 1 96 ? 1.884 -6.998 -13.039 1.00 93.38 96 GLU A C 1
ATOM 791 O O . GLU A 1 96 ? 0.749 -7.323 -12.696 1.00 93.38 96 GLU A O 1
ATOM 796 N N . TYR A 1 97 ? 2.865 -7.897 -13.152 1.00 94.56 97 TYR A N 1
ATOM 797 C CA . TYR A 1 97 ? 2.670 -9.321 -12.868 1.00 94.56 97 TYR A CA 1
ATOM 798 C C . TYR A 1 97 ? 2.293 -9.584 -11.413 1.00 94.56 97 TYR A C 1
ATOM 800 O O . TYR A 1 97 ? 1.400 -10.393 -11.159 1.00 94.56 97 TYR A O 1
ATOM 808 N N . GLU A 1 98 ? 2.918 -8.890 -10.458 1.00 94.62 98 GLU A N 1
ATOM 809 C CA . GLU A 1 98 ? 2.527 -8.987 -9.049 1.00 94.62 98 GLU A CA 1
ATOM 810 C C . GLU A 1 98 ? 1.078 -8.511 -8.850 1.00 94.62 98 GLU A C 1
ATOM 812 O O . GLU A 1 98 ? 0.271 -9.193 -8.213 1.00 94.62 98 GLU A O 1
ATOM 817 N N . SER A 1 99 ? 0.710 -7.381 -9.458 1.00 95.00 99 SER A N 1
ATOM 818 C CA . SER A 1 99 ? -0.659 -6.857 -9.410 1.00 95.00 99 SER A CA 1
ATOM 819 C C . SER A 1 99 ? -1.662 -7.825 -10.049 1.00 95.00 99 SER A C 1
ATOM 821 O O . SER A 1 99 ? -2.726 -8.081 -9.484 1.00 95.00 99 SER A O 1
ATOM 823 N N . TYR A 1 100 ? -1.324 -8.408 -11.202 1.00 96.31 100 TYR A N 1
ATOM 824 C CA . TYR A 1 100 ? -2.145 -9.396 -11.898 1.00 96.31 100 T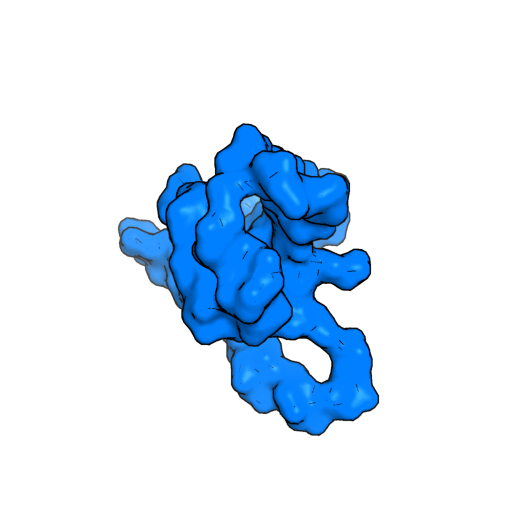YR A CA 1
ATOM 825 C C . TYR A 1 100 ? -2.342 -10.657 -11.056 1.00 96.31 100 TYR A C 1
ATOM 827 O O . TYR A 1 100 ? -3.469 -11.148 -10.953 1.00 96.31 100 TYR A O 1
ATOM 835 N N . PHE A 1 101 ? -1.275 -11.151 -10.421 1.00 96.69 101 PHE A N 1
ATOM 836 C CA . PHE A 1 101 ? -1.343 -12.295 -9.521 1.00 96.69 101 PHE A CA 1
ATOM 837 C C . PHE A 1 101 ? -2.363 -12.049 -8.409 1.00 96.69 101 PHE A C 1
ATOM 839 O O . PHE A 1 101 ? -3.296 -12.837 -8.272 1.00 96.69 101 PHE A O 1
ATOM 846 N N . TYR A 1 102 ? -2.246 -10.945 -7.668 1.00 96.12 102 TYR A N 1
ATOM 847 C CA . TYR A 1 102 ? -3.157 -10.672 -6.554 1.00 96.12 102 TYR A CA 1
ATOM 848 C C . TYR A 1 102 ? -4.597 -10.399 -6.994 1.00 96.12 102 TYR A C 1
ATOM 850 O O . TYR A 1 102 ? -5.529 -10.815 -6.311 1.00 96.12 102 TYR A O 1
ATOM 858 N N . ASN A 1 103 ? -4.797 -9.726 -8.127 1.00 94.56 103 ASN A N 1
ATOM 859 C CA . ASN A 1 103 ? -6.140 -9.380 -8.591 1.00 94.56 103 ASN A CA 1
ATOM 860 C C . ASN A 1 103 ? -6.862 -10.548 -9.283 1.00 94.56 103 ASN A C 1
ATOM 862 O O . ASN A 1 103 ? -8.089 -10.598 -9.258 1.00 94.56 103 ASN A O 1
ATOM 866 N N . THR A 1 104 ? -6.126 -11.461 -9.927 1.00 96.25 104 THR A N 1
ATOM 867 C CA . THR A 1 104 ? -6.712 -12.460 -10.843 1.00 96.25 104 THR A CA 1
ATOM 868 C C . THR A 1 104 ? -6.483 -13.892 -10.388 1.00 96.25 104 THR A C 1
ATOM 870 O O . THR A 1 104 ? -7.384 -14.717 -10.495 1.00 96.25 104 THR A O 1
ATOM 873 N N . ILE A 1 105 ? -5.284 -14.206 -9.892 1.00 96.50 105 ILE A N 1
ATOM 874 C CA . ILE A 1 105 ? -4.892 -15.580 -9.559 1.00 96.50 105 ILE A CA 1
ATOM 875 C C . ILE A 1 105 ? -5.155 -15.879 -8.086 1.00 96.50 105 ILE A C 1
ATOM 877 O O . ILE A 1 105 ? -5.793 -16.880 -7.783 1.00 96.50 105 ILE A O 1
ATOM 881 N N . ALA A 1 106 ? -4.719 -15.007 -7.174 1.00 95.69 106 ALA A N 1
ATOM 882 C CA . ALA A 1 106 ? -4.867 -15.188 -5.731 1.00 95.69 106 ALA A CA 1
ATOM 883 C C . ALA A 1 106 ? -6.310 -15.492 -5.278 1.00 95.69 106 ALA A C 1
ATOM 885 O O . ALA A 1 106 ? -6.464 -16.399 -4.464 1.00 95.69 106 ALA A O 1
ATOM 886 N N . PRO A 1 107 ? -7.371 -14.853 -5.822 1.00 94.19 107 PRO A N 1
ATOM 887 C CA . PRO A 1 107 ? -8.751 -15.171 -5.444 1.00 94.19 107 PRO A CA 1
ATOM 888 C C . PRO A 1 107 ? -9.204 -16.590 -5.819 1.00 94.19 107 PRO A C 1
ATOM 890 O O . PRO A 1 107 ? -10.233 -17.049 -5.333 1.00 94.19 107 PRO A O 1
ATOM 893 N N . LEU A 1 108 ? -8.470 -17.273 -6.705 1.00 96.00 108 LEU A N 1
ATOM 894 C CA . LEU A 1 108 ? -8.758 -18.639 -7.154 1.00 96.00 108 LEU A CA 1
ATOM 895 C C . LEU A 1 108 ? -8.034 -19.701 -6.317 1.00 96.00 108 LEU A C 1
ATOM 897 O O . LEU A 1 108 ? -8.250 -20.894 -6.530 1.00 96.00 108 LEU A O 1
ATOM 901 N N . LEU A 1 109 ? -7.141 -19.290 -5.414 1.00 95.50 109 LEU A N 1
ATOM 902 C CA . LEU A 1 109 ? -6.330 -20.198 -4.617 1.00 95.50 109 LEU A CA 1
ATOM 903 C C . LEU A 1 109 ? -6.943 -20.385 -3.227 1.00 95.50 109 LEU A C 1
ATOM 905 O O . LEU A 1 109 ? -7.307 -19.419 -2.564 1.00 95.50 109 LEU A O 1
ATOM 909 N N . ASP A 1 110 ? -6.971 -21.627 -2.751 1.00 95.25 110 ASP A N 1
ATOM 910 C CA . ASP A 1 110 ? -7.366 -21.968 -1.379 1.00 95.25 110 ASP A CA 1
ATOM 911 C C . ASP A 1 110 ? -6.140 -21.991 -0.450 1.00 95.25 110 ASP A C 1
ATOM 913 O O . ASP A 1 110 ? -5.769 -23.009 0.133 1.00 95.25 110 ASP A O 1
ATOM 917 N N . ILE A 1 111 ? -5.424 -20.865 -0.396 1.00 93.88 111 ILE A N 1
ATOM 918 C CA . ILE A 1 111 ? -4.287 -20.659 0.508 1.00 93.88 111 ILE A CA 1
ATOM 919 C C . ILE A 1 111 ? -4.409 -19.301 1.191 1.00 93.88 111 ILE A C 1
ATOM 921 O O . ILE A 1 111 ? -4.943 -18.345 0.630 1.00 93.88 111 ILE A O 1
ATOM 925 N N . LYS A 1 112 ? -3.876 -19.195 2.412 1.00 92.25 112 LYS A N 1
ATOM 926 C CA . LYS A 1 112 ? -3.870 -17.926 3.141 1.00 92.25 112 LYS A CA 1
ATOM 927 C C . LYS A 1 112 ? -2.903 -16.947 2.467 1.00 92.25 112 LYS A C 1
ATOM 929 O O . LYS A 1 112 ? -1.690 -17.136 2.525 1.00 92.25 112 LYS A O 1
ATOM 934 N N . LEU A 1 113 ? -3.454 -15.900 1.863 1.00 94.69 113 LEU A N 1
ATOM 935 C CA . LEU A 1 113 ? -2.733 -14.774 1.268 1.00 94.69 113 LEU A CA 1
ATOM 936 C C . LEU A 1 113 ? -3.199 -13.469 1.919 1.00 94.69 113 LEU A C 1
ATOM 938 O O . LEU A 1 113 ? -4.337 -13.418 2.393 1.00 94.69 113 LEU A O 1
ATOM 942 N N . PRO A 1 114 ? -2.351 -12.425 1.952 1.00 95.06 114 PRO A N 1
ATOM 943 C CA . PRO A 1 114 ? -2.771 -11.126 2.455 1.00 95.06 114 PRO A CA 1
ATOM 944 C C . PRO A 1 114 ? -3.902 -10.583 1.586 1.00 95.06 114 PRO A C 1
ATOM 946 O O . PRO A 1 114 ? -3.838 -10.634 0.352 1.00 95.06 114 PRO A O 1
ATOM 949 N N . LYS A 1 115 ? -4.926 -10.017 2.222 1.00 95.12 115 LYS A N 1
ATOM 950 C CA . LYS A 1 115 ? -5.956 -9.285 1.489 1.00 95.12 115 LYS A CA 1
ATOM 951 C C . LYS A 1 115 ? -5.337 -8.065 0.806 1.00 95.12 115 LYS A C 1
ATOM 953 O O . LYS A 1 115 ? -4.668 -7.258 1.445 1.00 95.12 115 LYS A O 1
ATOM 958 N N . VAL A 1 116 ? -5.588 -7.898 -0.491 1.00 97.25 116 VAL A N 1
ATOM 959 C CA . VAL A 1 116 ? -5.163 -6.708 -1.239 1.00 97.25 116 VAL A CA 1
ATOM 960 C C . VAL A 1 116 ? -6.309 -5.708 -1.297 1.00 97.25 116 VAL A C 1
ATOM 962 O O . VAL A 1 116 ? -7.400 -6.018 -1.766 1.00 97.25 116 VAL A O 1
ATOM 965 N N . TYR A 1 117 ? -6.054 -4.499 -0.804 1.00 97.25 117 TYR A N 1
ATOM 966 C CA . TYR A 1 117 ? -7.023 -3.405 -0.756 1.00 97.25 117 TYR A CA 1
ATOM 967 C C . TYR A 1 117 ? -6.953 -2.527 -2.002 1.00 97.25 117 TYR A C 1
ATOM 969 O O . TYR A 1 117 ? -7.966 -1.994 -2.445 1.00 97.25 117 TYR A O 1
ATOM 977 N N . LYS A 1 118 ? -5.755 -2.351 -2.571 1.00 97.19 118 LYS A N 1
ATOM 978 C CA . LYS A 1 118 ? -5.562 -1.554 -3.784 1.00 97.19 118 LYS A CA 1
ATOM 979 C C . LYS A 1 118 ? -4.330 -2.001 -4.552 1.00 97.19 118 LYS A C 1
ATOM 981 O O . LYS A 1 118 ? -3.275 -2.213 -3.966 1.00 97.19 118 LYS A O 1
ATOM 986 N N . THR A 1 119 ? -4.443 -2.022 -5.873 1.00 96.75 119 THR A N 1
ATOM 987 C CA . THR A 1 119 ? -3.306 -2.029 -6.799 1.00 96.75 119 THR A CA 1
ATOM 988 C C . THR A 1 119 ? -3.383 -0.789 -7.683 1.00 96.75 119 THR A C 1
ATOM 990 O O . THR A 1 119 ? -4.4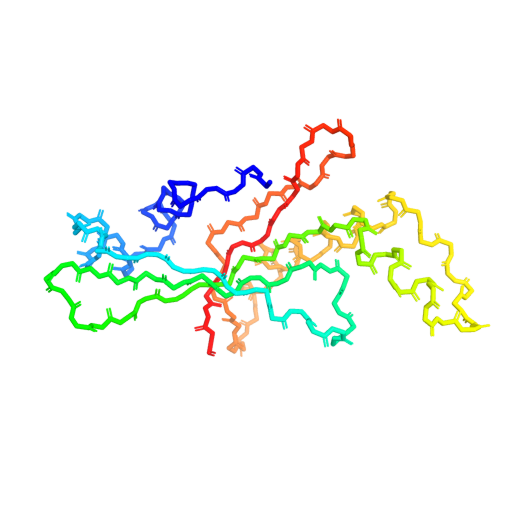66 -0.341 -8.071 1.00 96.75 119 THR A O 1
ATOM 993 N N . MET A 1 120 ? -2.233 -0.190 -7.972 1.00 95.44 120 MET A N 1
ATOM 994 C CA . MET A 1 120 ? -2.100 0.903 -8.930 1.00 95.44 120 MET A CA 1
ATOM 995 C C . MET A 1 120 ? -0.944 0.585 -9.871 1.00 95.44 120 MET A C 1
ATOM 997 O O . MET A 1 120 ? 0.149 0.290 -9.375 1.00 95.44 120 MET A O 1
ATOM 1001 N N . PRO A 1 121 ? -1.152 0.653 -11.199 1.00 92.88 121 PRO A N 1
ATOM 1002 C CA . PRO A 1 121 ? -0.071 0.439 -12.145 1.00 92.88 121 PRO A CA 1
ATOM 1003 C C . PRO A 1 121 ? 0.978 1.534 -11.972 1.00 92.88 121 PRO A C 1
ATOM 1005 O O . PRO A 1 121 ? 0.644 2.694 -11.704 1.00 92.88 121 PRO A O 1
ATOM 1008 N N . TRP A 1 122 ? 2.238 1.150 -12.123 1.00 91.75 122 TRP A N 1
ATOM 1009 C CA . TRP A 1 122 ? 3.322 2.105 -12.263 1.00 91.75 122 TRP A CA 1
ATOM 1010 C C . TRP A 1 122 ? 3.362 2.540 -13.724 1.00 91.75 122 TRP A C 1
ATOM 1012 O O . TRP A 1 122 ? 3.426 1.688 -14.593 1.00 91.75 122 TRP A O 1
ATOM 1022 N N . ILE A 1 123 ? 3.272 3.840 -13.998 1.00 89.69 123 ILE A N 1
ATOM 1023 C CA . ILE A 1 123 ? 3.400 4.376 -15.356 1.00 89.69 123 ILE A CA 1
ATOM 1024 C C . ILE A 1 123 ? 4.684 5.192 -15.381 1.00 89.69 123 ILE A C 1
ATOM 1026 O O . ILE A 1 123 ? 4.772 6.237 -14.721 1.00 89.69 123 ILE A O 1
ATOM 1030 N N . ILE A 1 124 ? 5.679 4.703 -16.122 1.00 86.00 124 ILE A N 1
ATOM 1031 C CA . ILE A 1 124 ? 7.031 5.267 -16.167 1.00 86.00 124 ILE A CA 1
ATOM 1032 C C . ILE A 1 124 ? 6.966 6.776 -16.447 1.00 86.00 124 ILE A C 1
ATOM 1034 O O . ILE A 1 124 ? 6.289 7.232 -17.370 1.00 86.00 124 ILE A O 1
ATOM 1038 N N . ASN A 1 125 ? 7.659 7.561 -15.616 1.00 84.69 125 ASN A N 1
ATOM 1039 C CA . ASN A 1 125 ? 7.724 9.030 -15.665 1.00 84.69 125 ASN A CA 1
ATOM 1040 C C . ASN A 1 125 ? 6.384 9.784 -15.516 1.00 84.69 125 ASN A C 1
ATOM 1042 O O . ASN A 1 125 ? 6.370 11.005 -15.661 1.00 84.69 125 ASN A O 1
ATOM 1046 N N . GLN A 1 126 ? 5.270 9.107 -15.211 1.00 88.81 126 GLN A N 1
ATOM 1047 C CA . GLN A 1 126 ? 3.950 9.742 -15.087 1.00 88.81 126 GLN A CA 1
ATOM 1048 C C . GLN A 1 126 ? 3.316 9.547 -13.710 1.00 88.81 126 GLN A C 1
ATOM 1050 O O . GLN A 1 126 ? 2.780 10.498 -13.140 1.00 88.81 126 GLN A O 1
ATOM 1055 N N . LYS A 1 127 ? 3.329 8.321 -13.177 1.00 88.81 127 LYS A N 1
ATOM 1056 C CA . LYS A 1 127 ? 2.557 7.974 -11.978 1.00 88.81 127 LYS A CA 1
ATOM 1057 C C . LYS A 1 127 ? 3.190 6.816 -11.224 1.00 88.81 127 LYS A C 1
ATOM 1059 O O . LYS A 1 127 ? 3.365 5.756 -11.809 1.00 88.81 127 LYS A O 1
ATOM 1064 N N . GLU A 1 128 ? 3.459 6.997 -9.930 1.00 90.19 128 GLU A N 1
ATOM 1065 C CA . GLU A 1 128 ? 3.924 5.922 -9.041 1.00 90.19 128 GLU A CA 1
ATOM 1066 C C . GLU A 1 128 ? 2.879 4.794 -8.945 1.00 90.19 128 GLU A C 1
ATOM 1068 O O . GLU A 1 128 ? 1.680 5.049 -8.787 1.00 90.19 128 GLU A O 1
ATOM 1073 N N . GLY A 1 129 ? 3.344 3.545 -9.031 1.00 93.38 129 GLY A N 1
ATOM 1074 C CA . GLY A 1 129 ? 2.525 2.369 -8.747 1.00 93.38 129 GLY A CA 1
ATOM 1075 C C . GLY A 1 129 ? 2.512 2.049 -7.256 1.00 93.38 129 GLY A C 1
ATOM 1076 O O . GLY A 1 129 ? 3.344 2.547 -6.498 1.00 93.38 129 GLY A O 1
ATOM 1077 N N . CYS A 1 130 ? 1.581 1.203 -6.824 1.00 95.69 130 CYS A N 1
ATOM 1078 C CA . CYS A 1 130 ? 1.620 0.628 -5.482 1.00 95.69 130 CYS A CA 1
ATOM 1079 C C . CYS A 1 130 ? 0.783 -0.641 -5.368 1.00 95.69 130 CYS A C 1
ATOM 1081 O O . CYS A 1 130 ? -0.133 -0.872 -6.161 1.00 95.69 130 CYS A O 1
ATOM 1083 N N . ILE A 1 131 ? 1.043 -1.401 -4.309 1.00 97.12 131 ILE A N 1
ATOM 1084 C CA . ILE A 1 131 ? 0.125 -2.409 -3.787 1.00 97.12 131 ILE A CA 1
ATOM 1085 C C . ILE A 1 131 ? -0.104 -2.117 -2.304 1.00 97.12 131 ILE A C 1
ATOM 1087 O O . ILE A 1 131 ? 0.845 -2.081 -1.522 1.00 97.12 131 ILE A O 1
ATOM 1091 N N . LEU A 1 132 ? -1.359 -1.887 -1.930 1.00 97.94 132 LEU A N 1
ATOM 1092 C CA . LEU A 1 132 ? -1.807 -1.724 -0.552 1.00 97.94 132 LEU A CA 1
ATOM 1093 C C . LEU A 1 132 ? -2.481 -3.020 -0.111 1.00 97.94 132 LEU A C 1
ATOM 1095 O O . LEU A 1 132 ? -3.453 -3.452 -0.734 1.00 97.94 132 LEU A O 1
ATOM 1099 N N . MET A 1 133 ? -1.973 -3.630 0.952 1.00 97.44 133 MET A N 1
ATOM 1100 C CA . MET A 1 133 ? -2.401 -4.951 1.401 1.00 97.44 133 MET A CA 1
ATOM 1101 C C . MET A 1 133 ? -2.387 -5.078 2.926 1.00 97.44 133 MET A C 1
ATOM 1103 O O . MET A 1 133 ? -1.851 -4.229 3.639 1.00 97.44 133 MET A O 1
ATOM 1107 N N . GLU A 1 134 ? -3.012 -6.141 3.411 1.00 97.38 134 GLU A N 1
ATOM 1108 C CA . GLU A 1 134 ? -3.024 -6.569 4.806 1.00 97.38 134 GLU A CA 1
ATOM 1109 C C . GLU A 1 134 ? -1.605 -6.793 5.349 1.00 97.38 134 GLU A C 1
ATOM 1111 O O . GLU A 1 134 ? -0.720 -7.281 4.642 1.00 97.38 134 GLU A O 1
ATOM 1116 N N . ASP A 1 135 ? -1.401 -6.425 6.613 1.00 95.88 135 ASP A N 1
ATOM 1117 C CA . ASP A 1 135 ? -0.203 -6.747 7.390 1.00 95.88 135 ASP A CA 1
ATOM 1118 C C . ASP A 1 135 ? -0.466 -8.042 8.179 1.00 95.88 135 ASP A C 1
ATOM 1120 O O . ASP A 1 135 ? -1.291 -8.037 9.093 1.00 95.88 135 ASP A O 1
ATOM 1124 N N . LEU A 1 136 ? 0.167 -9.149 7.763 1.00 87.44 136 LEU A N 1
ATOM 1125 C CA . LEU A 1 136 ? -0.055 -10.512 8.286 1.00 87.44 136 LEU A CA 1
ATOM 1126 C C . LEU A 1 136 ? 0.740 -10.842 9.554 1.00 87.44 136 LEU A C 1
ATOM 1128 O O . LEU A 1 136 ? 1.912 -10.414 9.659 1.00 87.44 136 LEU A O 1
#

Foldseek 3Di:
DVCDPVNLLVLCCVQPPCCVVPPSPFAFPDKDWDFPPVVVLDQWTKIWIWTDGPPDPDIFIKIKTWRDCVSVVVVVVPDPDPPDPDDPVNSLVVLVVVVCCLVPVVVVDPDDDWAWSDWARDDPPPDITITITGDD